Protein AF-A0A349Y5X2-F1 (afdb_monomer_lite)

Radius of gyration: 21.75 Å; chains: 1; bounding box: 34×55×51 Å

Foldseek 3Di:
DDDPPPVVVVVVVVVVVVVPDPPPDPPVPPLDPDLVSLVPDDDPVSSVVNVCSNPNDDVVVVVVVVVVVVVVD

Secondary structure (DSSP, 8-state):
----HHHHHHHHHHHHHGGGS-------PPPPS-HHHHHT-SSHHHHHHHHHHHH---HHHHHHHHHHHHHT-

Structure (mmCIF, N/CA/C/O backbone):
data_AF-A0A349Y5X2-F1
#
_entry.id   AF-A0A349Y5X2-F1
#
loop_
_atom_site.group_PDB
_atom_site.id
_atom_site.type_symbol
_atom_site.label_atom_id
_atom_site.label_alt_id
_atom_site.label_comp_id
_atom_site.label_asym_id
_atom_site.label_entity_id
_atom_site.label_seq_id
_atom_site.pdbx_PDB_ins_code
_atom_site.Cartn_x
_atom_site.Cartn_y
_atom_site.Cartn_z
_atom_site.occupancy
_atom_site.B_iso_or_equiv
_atom_site.auth_seq_id
_atom_site.auth_comp_id
_atom_site.auth_asym_id
_atom_site.auth_atom_id
_atom_site.pdbx_PDB_model_num
ATOM 1 N N . MET A 1 1 ? -24.389 41.307 23.235 1.00 42.34 1 MET A N 1
ATOM 2 C CA . MET A 1 1 ? -24.086 39.927 23.676 1.00 42.34 1 MET A CA 1
ATOM 3 C C . MET A 1 1 ? -24.114 39.022 22.457 1.00 42.34 1 MET A C 1
ATOM 5 O O . MET A 1 1 ? -25.183 38.694 21.969 1.00 42.34 1 MET A O 1
ATOM 9 N N . THR A 1 2 ? -22.944 38.710 21.907 1.00 51.69 2 THR A N 1
ATOM 10 C CA . THR A 1 2 ? -22.782 37.885 20.702 1.00 51.69 2 THR A CA 1
ATOM 11 C C . THR A 1 2 ? -22.623 36.439 21.160 1.00 51.69 2 THR A C 1
ATOM 13 O O . THR A 1 2 ? -21.661 36.132 21.856 1.00 51.69 2 THR A O 1
ATOM 16 N N . MET A 1 3 ? -23.589 35.567 20.867 1.00 56.12 3 MET A N 1
ATOM 17 C CA . MET A 1 3 ? -23.562 34.169 21.312 1.00 56.12 3 MET A CA 1
ATOM 18 C C . MET A 1 3 ? -22.570 33.339 20.470 1.00 56.12 3 MET A C 1
ATOM 20 O O . MET A 1 3 ? -22.784 33.199 19.268 1.00 56.12 3 MET A O 1
ATOM 24 N N . PRO A 1 4 ? -21.537 32.716 21.075 1.00 58.16 4 PRO A N 1
ATOM 25 C CA . PRO A 1 4 ? -20.594 31.834 20.375 1.00 58.16 4 PRO A CA 1
ATOM 26 C C . PRO A 1 4 ? -21.064 30.363 20.292 1.00 58.16 4 PRO A C 1
ATOM 28 O O . PRO A 1 4 ? -20.299 29.482 19.909 1.00 58.16 4 PRO A O 1
ATOM 31 N N . HIS A 1 5 ? -22.317 30.070 20.655 1.00 59.84 5 HIS A N 1
ATOM 32 C CA . HIS A 1 5 ? -22.765 28.717 2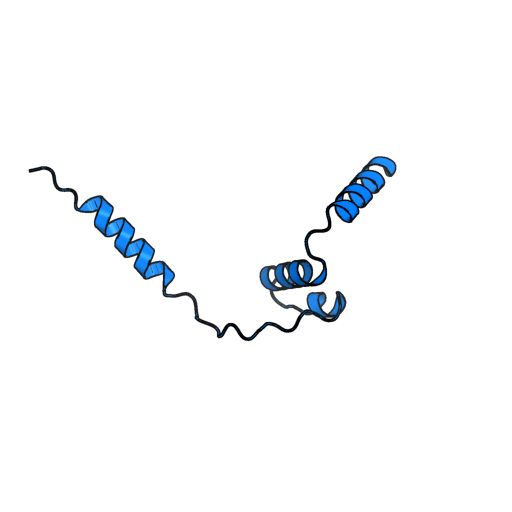1.007 1.00 59.84 5 HIS A CA 1
ATOM 33 C C . HIS A 1 5 ? -22.946 27.766 19.812 1.00 59.84 5 HIS A C 1
ATOM 35 O O . HIS A 1 5 ? -22.802 26.557 19.973 1.00 59.84 5 HIS A O 1
ATOM 41 N N . SER A 1 6 ? -23.204 28.274 18.603 1.00 59.25 6 SER A N 1
ATOM 42 C CA . SER A 1 6 ? -23.535 27.418 17.450 1.00 59.25 6 SER A CA 1
ATOM 43 C C . SER A 1 6 ? -22.343 26.628 16.901 1.00 59.25 6 SER A C 1
ATOM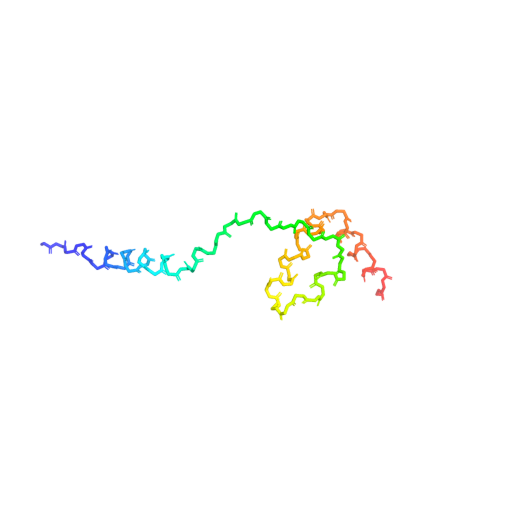 45 O O . SER A 1 6 ? -22.525 25.552 16.341 1.00 59.25 6 SER A O 1
ATOM 47 N N . ARG A 1 7 ? -21.113 27.134 17.070 1.00 61.47 7 ARG A N 1
ATOM 48 C CA . ARG A 1 7 ? -19.898 26.442 16.604 1.00 61.47 7 ARG A CA 1
ATOM 49 C C . ARG A 1 7 ? -19.521 25.313 17.559 1.00 61.47 7 ARG A C 1
ATOM 51 O O . ARG A 1 7 ? -19.204 24.222 17.103 1.00 61.47 7 ARG A O 1
ATOM 58 N N . SER A 1 8 ? -19.638 25.545 18.869 1.00 63.62 8 SER A N 1
ATOM 59 C CA . SER A 1 8 ? -19.319 24.546 19.895 1.00 63.62 8 SER A CA 1
ATOM 60 C C . SER A 1 8 ? -20.184 23.291 19.811 1.00 63.62 8 SER A C 1
ATOM 62 O O . SER A 1 8 ? -19.648 22.209 20.004 1.00 63.62 8 SER A O 1
ATOM 64 N N . VAL A 1 9 ? -21.475 23.415 19.477 1.00 70.12 9 VAL A N 1
ATOM 65 C CA . VAL A 1 9 ? -22.393 22.262 19.361 1.00 70.12 9 VAL A CA 1
ATOM 66 C C . VAL A 1 9 ? -22.034 21.356 18.178 1.00 70.12 9 VAL A C 1
ATOM 68 O O . VAL A 1 9 ? -22.130 20.135 18.270 1.00 70.12 9 VAL A O 1
ATOM 71 N N . LEU A 1 10 ? -21.573 21.943 17.072 1.00 70.00 10 LEU A N 1
ATOM 72 C CA . LEU A 1 10 ? -21.148 21.197 15.885 1.00 70.00 10 LEU A CA 1
ATOM 73 C C . LEU A 1 10 ? -19.862 20.402 16.150 1.00 70.00 10 LEU A C 1
ATOM 75 O O . LEU A 1 10 ? -19.755 19.248 15.742 1.00 70.00 10 LEU A O 1
ATOM 79 N N . PHE A 1 11 ? -18.916 20.986 16.894 1.00 66.88 11 PHE A N 1
ATOM 80 C CA . PHE A 1 11 ? -17.690 20.294 17.295 1.00 66.88 11 PHE A CA 1
ATOM 81 C C . PHE A 1 11 ? -17.949 19.157 18.292 1.00 66.88 11 PHE A C 1
ATOM 83 O O . PHE A 1 11 ? -17.344 18.094 18.158 1.00 66.88 11 PHE A O 1
ATOM 90 N N . THR A 1 12 ? -18.863 19.329 19.253 1.00 69.94 12 THR A N 1
ATOM 91 C CA . THR A 1 12 ? -19.228 18.243 20.179 1.00 69.94 12 THR A CA 1
ATOM 92 C C . THR A 1 12 ? -20.007 17.125 19.495 1.00 69.94 12 THR A C 1
ATOM 94 O O . THR A 1 12 ? -19.756 15.962 19.798 1.00 69.94 12 THR A O 1
ATOM 97 N N . ALA A 1 13 ? -20.883 17.434 18.535 1.00 66.94 13 ALA A N 1
ATOM 98 C CA . ALA A 1 13 ? -21.585 16.417 17.750 1.00 66.94 13 ALA A CA 1
ATOM 99 C C . ALA A 1 13 ? -20.623 15.577 16.888 1.00 66.94 13 ALA A C 1
ATOM 101 O O . ALA A 1 13 ? -20.761 14.356 16.824 1.00 66.94 13 ALA A O 1
ATOM 102 N N . LEU A 1 14 ? -19.613 16.208 16.277 1.00 67.88 14 LEU A N 1
ATOM 103 C CA . LEU A 1 14 ? -18.612 15.504 15.470 1.00 67.88 14 LEU A CA 1
ATOM 104 C C . LEU A 1 14 ? -17.706 14.604 16.327 1.00 67.88 14 LEU A C 1
ATOM 106 O O . LEU A 1 14 ? -17.386 13.488 15.924 1.00 67.88 14 LEU A O 1
ATOM 110 N N . ALA A 1 15 ? -17.340 15.059 17.530 1.00 66.62 15 ALA A N 1
ATOM 111 C CA . ALA A 1 15 ? -16.559 14.266 18.480 1.00 66.62 15 ALA A CA 1
ATOM 112 C C . ALA A 1 15 ? -17.328 13.033 18.989 1.00 66.62 15 ALA A C 1
ATOM 114 O O . ALA A 1 15 ? -16.735 11.969 19.155 1.00 66.62 15 ALA A O 1
ATOM 115 N N . LEU A 1 16 ? -18.646 13.150 19.195 1.00 62.69 16 LEU A N 1
ATOM 116 C CA . LEU A 1 16 ? -19.488 12.039 19.651 1.00 62.69 16 LEU A CA 1
ATOM 117 C C . LEU A 1 16 ? -19.756 10.997 18.555 1.00 62.69 16 LEU A C 1
ATOM 119 O O . LEU A 1 16 ? -19.930 9.824 18.861 1.00 62.69 16 LEU A O 1
ATOM 123 N N . ALA A 1 17 ? -19.767 11.401 17.282 1.00 62.69 17 ALA A N 1
ATOM 124 C CA . ALA A 1 17 ? -19.918 10.473 16.160 1.00 62.69 17 ALA A CA 1
ATOM 125 C C . ALA A 1 17 ? -18.665 9.601 15.934 1.00 62.69 17 ALA A C 1
ATOM 127 O O . ALA A 1 17 ? -18.771 8.493 15.413 1.00 62.69 17 ALA A O 1
ATOM 128 N N . GLY A 1 18 ? -17.483 10.075 16.346 1.00 59.97 18 GLY A N 1
ATOM 129 C CA . GLY A 1 18 ? -16.215 9.360 16.169 1.00 59.97 18 GLY A CA 1
ATOM 130 C C . GLY A 1 18 ? -15.991 8.184 17.125 1.00 59.97 18 GLY A C 1
ATOM 131 O O . GLY A 1 18 ? -15.131 7.349 16.860 1.00 59.97 18 GLY A O 1
ATOM 132 N N . THR A 1 19 ? -16.749 8.081 18.221 1.00 59.50 19 THR A N 1
ATOM 133 C CA . THR A 1 19 ? -16.579 7.010 19.223 1.00 59.50 19 THR A CA 1
ATOM 134 C C . THR A 1 19 ? -17.383 5.746 18.912 1.00 59.50 19 THR A C 1
ATOM 136 O O . THR A 1 19 ? -17.215 4.741 19.596 1.00 59.50 19 THR A O 1
ATOM 139 N N . ALA A 1 20 ? -18.236 5.775 17.882 1.00 59.41 20 ALA A N 1
ATOM 140 C CA . ALA A 1 20 ? -19.069 4.645 17.471 1.00 59.41 20 ALA A CA 1
ATOM 141 C C . ALA A 1 20 ? -18.400 3.724 16.433 1.00 59.41 20 ALA A C 1
ATOM 143 O O . ALA A 1 20 ? -19.061 2.841 15.884 1.00 59.41 20 ALA A O 1
ATOM 144 N N . LEU A 1 21 ? -17.101 3.898 16.153 1.00 61.66 21 LEU A N 1
ATOM 145 C CA . LEU A 1 21 ? -16.358 2.847 15.465 1.00 61.66 21 LEU A CA 1
ATOM 146 C C . LEU A 1 21 ? -16.221 1.669 16.433 1.00 61.66 21 LEU A C 1
ATOM 148 O O . LEU A 1 21 ? -15.780 1.880 17.566 1.00 61.66 21 LEU A O 1
ATOM 152 N N . PRO A 1 22 ? -16.570 0.436 16.024 1.00 60.75 22 PRO A N 1
ATOM 153 C CA . PRO A 1 22 ? -16.243 -0.721 16.829 1.00 60.75 22 PRO A CA 1
ATOM 154 C C . PRO A 1 22 ? -14.731 -0.688 17.035 1.00 60.75 22 PRO A C 1
ATOM 156 O O . PRO A 1 22 ? -13.960 -0.764 16.079 1.00 60.75 22 PRO A O 1
ATOM 159 N N . ALA A 1 23 ? -14.316 -0.538 18.291 1.00 56.88 23 ALA A N 1
ATOM 160 C CA . ALA A 1 23 ? -12.959 -0.806 18.728 1.00 56.88 23 ALA A CA 1
ATOM 161 C C . ALA A 1 23 ? -12.737 -2.320 18.616 1.00 56.88 23 ALA A C 1
ATOM 163 O O . ALA A 1 23 ? -12.653 -3.033 19.612 1.00 56.88 23 ALA A O 1
ATOM 164 N N . ALA A 1 24 ? -12.739 -2.836 17.385 1.00 56.62 24 ALA A N 1
ATOM 165 C CA . ALA A 1 24 ? -12.210 -4.149 17.104 1.00 56.62 24 ALA A CA 1
ATOM 166 C C . ALA A 1 24 ? -10.745 -4.075 17.523 1.00 56.62 24 ALA A C 1
ATOM 168 O O . ALA A 1 24 ? -9.997 -3.223 17.037 1.00 56.62 24 ALA A O 1
ATOM 169 N N . ALA A 1 25 ? -10.403 -4.892 18.516 1.00 53.88 25 ALA A N 1
ATOM 170 C CA . ALA A 1 25 ? -9.058 -5.078 19.011 1.00 53.88 25 ALA A CA 1
ATOM 171 C C . ALA A 1 25 ? -8.075 -5.001 17.841 1.00 53.88 25 ALA A C 1
ATOM 173 O O . ALA A 1 25 ? -8.219 -5.730 16.860 1.00 53.88 25 ALA A O 1
ATOM 174 N N . GLN A 1 26 ? -7.101 -4.096 17.931 1.00 54.84 26 GLN A N 1
ATOM 175 C CA . GLN A 1 26 ? -5.952 -4.110 17.037 1.00 54.84 26 GLN A CA 1
ATOM 176 C C . GLN A 1 26 ? -5.109 -5.336 17.402 1.00 54.84 26 GLN A C 1
ATOM 178 O O . GLN A 1 26 ? -4.020 -5.220 17.960 1.00 54.84 26 GLN A O 1
ATOM 183 N N . GLU A 1 27 ? -5.637 -6.532 17.151 1.00 60.28 27 GLU A N 1
ATOM 184 C CA . GLU A 1 27 ? -4.791 -7.693 16.973 1.00 60.28 27 GLU A CA 1
ATOM 185 C C . GLU A 1 27 ? -3.858 -7.333 15.824 1.00 60.28 27 GLU A C 1
ATOM 187 O O . GLU A 1 27 ? -4.296 -6.784 14.808 1.00 60.28 27 GLU A O 1
ATOM 192 N N . ALA A 1 28 ? -2.557 -7.541 16.020 1.00 58.28 28 ALA A N 1
ATOM 193 C CA . ALA A 1 28 ? -1.597 -7.375 14.948 1.00 58.28 28 ALA A CA 1
ATOM 194 C C . ALA A 1 28 ? -2.062 -8.273 13.800 1.00 58.28 28 ALA A C 1
ATOM 196 O O . ALA A 1 28 ? -1.928 -9.495 13.878 1.00 58.28 28 ALA A O 1
ATOM 197 N N . ALA A 1 29 ? -2.684 -7.668 12.784 1.00 64.81 29 ALA A N 1
ATOM 198 C CA . ALA A 1 29 ? -3.212 -8.415 11.665 1.00 64.81 29 ALA A CA 1
ATOM 199 C C . ALA A 1 29 ? -2.028 -9.174 11.059 1.00 64.81 29 ALA A C 1
ATOM 201 O O . ALA A 1 29 ? -0.999 -8.548 10.765 1.00 64.81 29 ALA A O 1
ATOM 202 N N . PRO A 1 30 ? -2.109 -10.510 10.945 1.00 65.94 30 PRO A N 1
ATOM 203 C CA . PRO A 1 30 ? -1.012 -11.281 10.396 1.00 65.94 30 PRO A CA 1
ATOM 204 C C . PRO A 1 30 ? -0.692 -10.722 9.014 1.00 65.94 30 PRO A C 1
ATOM 206 O O . PRO A 1 30 ? -1.595 -10.486 8.207 1.00 65.94 30 PRO A O 1
ATOM 209 N N . LYS A 1 31 ? 0.598 -10.474 8.750 1.00 71.31 31 LYS A N 1
ATOM 210 C CA . LYS A 1 31 ? 1.018 -10.028 7.424 1.00 71.31 31 LYS A CA 1
ATOM 211 C C . LYS A 1 31 ? 0.524 -11.077 6.420 1.00 71.31 31 LYS A C 1
ATOM 213 O O . LYS A 1 31 ? 0.836 -12.256 6.612 1.00 71.31 31 LYS A O 1
ATOM 218 N N . PRO A 1 32 ? -0.249 -10.685 5.392 1.00 75.12 32 PRO A N 1
ATOM 219 C CA . PRO A 1 32 ? -0.739 -11.633 4.406 1.00 75.12 32 PRO A CA 1
ATOM 220 C C . PRO A 1 32 ? 0.438 -12.408 3.815 1.00 75.12 32 PRO A C 1
ATOM 222 O O . PRO A 1 32 ? 1.480 -11.834 3.501 1.00 75.12 32 PRO A O 1
ATOM 225 N N . ALA A 1 33 ? 0.286 -13.728 3.730 1.00 75.81 33 ALA A N 1
ATOM 226 C CA . ALA A 1 33 ? 1.365 -14.610 3.301 1.00 75.81 33 ALA A CA 1
ATOM 227 C C . ALA A 1 33 ? 1.540 -14.607 1.775 1.00 75.81 33 ALA A C 1
ATOM 229 O O . ALA A 1 33 ? 2.651 -14.816 1.289 1.00 75.81 33 ALA A O 1
ATOM 230 N N . SER A 1 34 ? 0.456 -14.375 1.022 1.00 89.69 34 SER A N 1
ATOM 231 C CA . SER A 1 34 ? 0.467 -14.399 -0.440 1.00 89.69 34 SER A CA 1
ATOM 232 C C . SER A 1 34 ? -0.659 -13.555 -1.066 1.00 89.69 34 SER A C 1
ATOM 234 O O . SER A 1 34 ? -1.629 -13.209 -0.380 1.00 89.69 34 SER A O 1
ATOM 236 N N . PRO A 1 35 ? -0.566 -13.228 -2.368 1.00 91.00 35 PRO A N 1
ATOM 237 C CA . PRO A 1 35 ? -1.602 -12.478 -3.083 1.00 91.00 35 PRO A CA 1
ATOM 238 C C . PRO A 1 35 ? -2.935 -13.232 -3.183 1.00 91.00 35 PRO A C 1
ATOM 240 O O . PRO A 1 35 ? -4.001 -12.612 -3.179 1.00 91.00 35 PRO A O 1
ATOM 243 N N . GLU A 1 36 ? -2.885 -14.564 -3.247 1.00 93.94 36 GLU A N 1
ATOM 244 C CA . GLU A 1 36 ? -4.060 -15.439 -3.308 1.00 93.94 36 GLU A CA 1
ATOM 245 C C . GLU A 1 36 ? -4.849 -15.387 -1.995 1.00 93.94 36 GLU A C 1
ATOM 247 O O . GLU A 1 36 ? -6.075 -15.433 -2.019 1.00 93.94 36 GLU A O 1
ATOM 252 N N . ALA A 1 37 ? -4.173 -15.207 -0.855 1.00 91.50 37 ALA A N 1
ATOM 253 C CA . ALA A 1 37 ? -4.840 -15.007 0.430 1.00 91.50 37 ALA A CA 1
ATOM 254 C C . ALA A 1 37 ? -5.659 -13.703 0.453 1.00 91.50 37 ALA A C 1
ATOM 256 O O . ALA A 1 37 ? -6.776 -13.691 0.964 1.00 91.50 37 ALA A O 1
ATOM 257 N N . CYS A 1 38 ? -5.151 -12.621 -0.149 1.00 93.69 38 CYS A N 1
ATOM 258 C CA . CYS A 1 38 ? -5.903 -11.369 -0.269 1.00 93.69 38 CYS A CA 1
ATOM 259 C C . CYS A 1 38 ? -7.110 -11.495 -1.215 1.00 93.69 38 CYS A C 1
ATOM 261 O O . CYS A 1 38 ? -8.125 -10.840 -0.992 1.00 93.69 38 CYS A O 1
ATOM 263 N N . ALA A 1 39 ? -7.048 -12.359 -2.234 1.00 94.12 39 ALA A N 1
ATOM 264 C CA . ALA A 1 39 ? -8.165 -12.575 -3.160 1.00 94.12 39 ALA A CA 1
ATOM 265 C C . ALA A 1 39 ? -9.404 -13.187 -2.481 1.00 94.12 39 ALA A C 1
ATOM 267 O O . ALA A 1 39 ? -10.520 -12.985 -2.951 1.00 94.12 39 ALA A O 1
ATOM 268 N N . LEU A 1 40 ? -9.208 -13.897 -1.366 1.00 94.62 40 LEU A N 1
ATOM 269 C CA . LEU A 1 40 ? -10.273 -14.510 -0.569 1.00 94.62 40 LEU A CA 1
ATOM 270 C C . LEU A 1 40 ? -10.939 -13.533 0.416 1.00 94.62 40 LEU A C 1
ATOM 272 O O . LEU A 1 40 ? -11.852 -13.927 1.132 1.00 94.62 40 LEU A O 1
ATOM 276 N N . VAL A 1 41 ? -10.491 -12.274 0.486 1.00 93.25 41 VAL A N 1
ATOM 277 C CA . VAL A 1 41 ? -11.088 -11.270 1.374 1.00 93.25 41 VAL A CA 1
ATOM 278 C C . VAL A 1 41 ? -12.414 -10.768 0.791 1.00 93.25 41 VAL A C 1
ATOM 280 O O . VAL A 1 41 ? -12.458 -10.228 -0.319 1.00 93.25 41 VAL A O 1
ATOM 283 N N . ASP A 1 42 ? -13.482 -10.921 1.580 1.00 94.25 42 ASP A N 1
ATOM 284 C CA . ASP A 1 42 ? -14.874 -10.740 1.143 1.00 94.25 42 ASP A CA 1
ATOM 285 C C . ASP A 1 42 ? -15.230 -9.306 0.750 1.00 94.25 42 ASP A C 1
ATOM 287 O O . ASP A 1 42 ? -15.992 -9.080 -0.189 1.00 94.25 42 ASP A O 1
ATOM 291 N N . THR A 1 43 ? -14.700 -8.317 1.473 1.00 91.94 43 THR A N 1
ATOM 292 C CA . THR A 1 43 ? -15.026 -6.911 1.207 1.00 91.94 43 THR A CA 1
ATOM 293 C C . THR A 1 43 ? -13.941 -6.254 0.374 1.00 91.94 43 THR A C 1
ATOM 295 O O . THR A 1 43 ? -12.751 -6.401 0.656 1.00 91.94 43 THR A O 1
ATOM 298 N N . ASP A 1 44 ? -14.352 -5.466 -0.618 1.00 92.06 44 ASP A N 1
ATOM 299 C CA . ASP A 1 44 ? -13.426 -4.777 -1.521 1.00 92.06 44 ASP A CA 1
ATOM 300 C C . ASP A 1 44 ? -12.436 -3.887 -0.762 1.00 92.06 44 ASP A C 1
ATOM 302 O O . ASP A 1 44 ? -11.243 -3.885 -1.059 1.00 92.06 44 ASP A O 1
ATOM 306 N N . ALA A 1 45 ? -12.915 -3.176 0.263 1.00 90.62 45 ALA A N 1
ATOM 307 C CA . ALA A 1 45 ? -12.083 -2.305 1.083 1.00 90.62 45 ALA A CA 1
ATOM 308 C C . ALA A 1 45 ? -11.020 -3.089 1.873 1.00 90.62 45 ALA A C 1
ATOM 310 O O . ALA A 1 45 ? -9.853 -2.700 1.883 1.00 90.62 45 ALA A O 1
ATOM 311 N N . ALA A 1 46 ? -11.392 -4.210 2.503 1.00 90.31 46 ALA A N 1
ATOM 312 C CA . ALA A 1 46 ? -10.433 -5.037 3.234 1.00 90.31 46 ALA A CA 1
ATOM 313 C C . ALA A 1 46 ? -9.467 -5.759 2.286 1.00 90.31 46 ALA A C 1
ATOM 315 O O . ALA A 1 46 ? -8.286 -5.913 2.600 1.00 90.31 46 ALA A O 1
ATOM 316 N N . ARG A 1 47 ? -9.941 -6.161 1.102 1.00 93.25 47 ARG A N 1
ATOM 317 C CA . ARG A 1 47 ? -9.107 -6.770 0.065 1.00 93.25 47 ARG A CA 1
ATOM 318 C C . ARG A 1 47 ? -8.047 -5.795 -0.436 1.00 93.25 47 ARG A C 1
ATOM 320 O O . ARG A 1 47 ? -6.882 -6.169 -0.541 1.00 93.25 47 ARG A O 1
ATOM 327 N N . LEU A 1 48 ? -8.429 -4.543 -0.684 1.00 91.19 48 LEU A N 1
ATOM 328 C CA . LEU A 1 48 ? -7.491 -3.497 -1.084 1.00 91.19 48 LEU A CA 1
ATOM 329 C C . LEU A 1 48 ? -6.440 -3.248 0.008 1.00 91.19 48 LEU A C 1
ATOM 331 O O . LEU A 1 48 ? -5.246 -3.303 -0.271 1.00 91.19 48 LEU A O 1
ATOM 335 N N . ALA A 1 49 ? -6.870 -3.112 1.266 1.00 90.62 49 ALA A N 1
ATOM 336 C CA . ALA A 1 49 ? -5.957 -2.944 2.398 1.00 90.62 49 ALA A CA 1
ATOM 337 C C . ALA A 1 49 ? -4.988 -4.135 2.582 1.00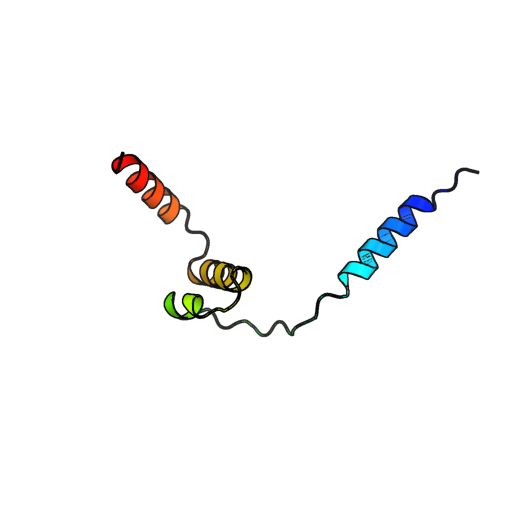 90.62 49 ALA A C 1
ATOM 339 O O . ALA A 1 49 ? -3.835 -3.951 2.983 1.00 90.62 49 ALA A O 1
ATOM 340 N N . CYS A 1 50 ? -5.426 -5.361 2.268 1.00 92.25 50 CYS A N 1
ATOM 341 C CA . CYS A 1 50 ? -4.579 -6.556 2.288 1.00 92.25 50 CYS A CA 1
ATOM 342 C C . CYS A 1 50 ? -3.450 -6.461 1.255 1.00 92.25 50 CYS A C 1
ATOM 344 O O . CYS A 1 50 ? -2.286 -6.679 1.595 1.00 92.25 50 CYS A O 1
ATOM 346 N N . TYR A 1 51 ? -3.772 -6.079 0.016 1.00 91.56 51 TYR A N 1
ATOM 347 C CA . TYR A 1 51 ? -2.767 -5.890 -1.030 1.00 91.56 51 TYR A CA 1
ATOM 348 C C . TYR A 1 51 ? -1.799 -4.753 -0.710 1.00 91.56 51 T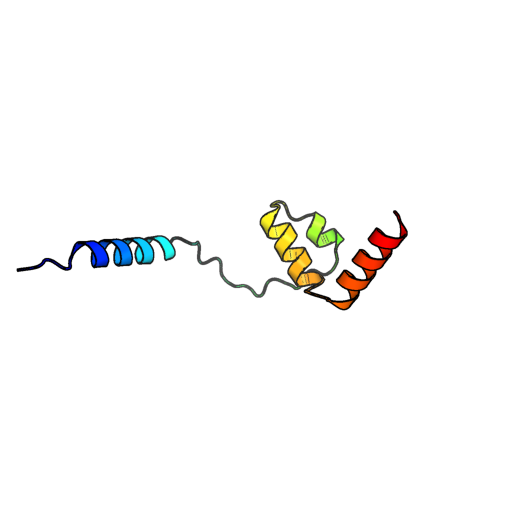YR A C 1
ATOM 350 O O . TYR A 1 51 ? -0.591 -4.930 -0.882 1.00 91.56 51 TYR A O 1
ATOM 358 N N . ASP A 1 52 ? -2.297 -3.645 -0.162 1.00 89.94 52 ASP A N 1
ATOM 359 C CA . ASP A 1 52 ? -1.454 -2.538 0.296 1.00 89.94 52 ASP A CA 1
ATOM 360 C C . ASP A 1 52 ? -0.473 -2.993 1.385 1.00 89.94 52 ASP A C 1
ATOM 362 O O . ASP A 1 52 ? 0.695 -2.614 1.375 1.00 89.94 52 ASP A O 1
ATOM 366 N N . THR A 1 53 ? -0.907 -3.859 2.303 1.00 89.69 53 THR A N 1
ATOM 367 C CA . THR A 1 53 ? -0.039 -4.416 3.356 1.00 89.69 53 THR A CA 1
ATOM 368 C C . THR A 1 53 ? 0.977 -5.420 2.798 1.00 89.69 53 THR A C 1
ATOM 370 O O . THR A 1 53 ? 2.117 -5.494 3.273 1.00 89.69 53 THR A O 1
ATOM 373 N N . LEU A 1 54 ? 0.574 -6.214 1.801 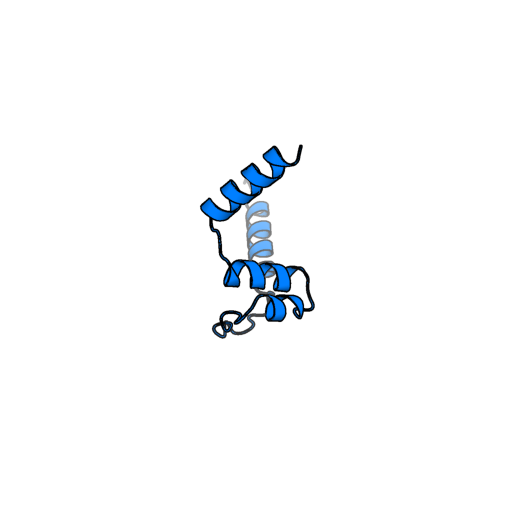1.00 89.88 54 LEU A N 1
ATOM 374 C CA . LEU A 1 54 ? 1.408 -7.246 1.187 1.00 89.88 54 LEU A CA 1
ATOM 375 C C . LEU A 1 54 ? 2.535 -6.638 0.348 1.00 89.88 54 LEU A C 1
ATOM 377 O O . LEU A 1 54 ? 3.702 -6.983 0.544 1.00 89.88 54 LEU A O 1
ATOM 381 N N . PHE A 1 55 ? 2.173 -5.745 -0.573 1.00 86.94 55 PHE A N 1
ATOM 382 C CA . PHE A 1 55 ? 3.075 -5.192 -1.580 1.00 86.94 55 PHE A CA 1
ATOM 383 C C . PHE A 1 55 ? 3.641 -3.827 -1.194 1.00 86.94 55 PHE A C 1
ATOM 385 O O . PHE A 1 55 ? 4.748 -3.488 -1.613 1.00 86.94 55 PHE A O 1
ATOM 392 N N . GLY A 1 56 ? 2.930 -3.063 -0.362 1.00 81.12 56 GLY A N 1
ATOM 393 C CA . GLY A 1 56 ? 3.318 -1.703 -0.012 1.00 81.12 56 GLY A CA 1
ATOM 394 C C . GLY A 1 56 ? 3.383 -0.783 -1.230 1.00 81.12 56 GLY A C 1
ATOM 395 O O . GLY A 1 56 ? 3.003 -1.129 -2.348 1.00 81.12 56 GLY A O 1
ATOM 396 N N . ARG A 1 57 ? 3.901 0.425 -1.012 1.00 76.44 57 ARG A N 1
ATOM 397 C CA . ARG A 1 57 ? 4.181 1.357 -2.103 1.00 76.44 57 ARG A CA 1
ATOM 398 C C . ARG A 1 57 ? 5.605 1.138 -2.608 1.00 76.44 57 ARG A C 1
ATOM 400 O O . ARG A 1 57 ? 6.555 1.467 -1.902 1.00 76.44 57 ARG A O 1
ATOM 407 N N . THR A 1 58 ? 5.742 0.633 -3.829 1.00 77.50 58 THR A N 1
ATOM 408 C CA . THR A 1 58 ? 7.024 0.413 -4.519 1.00 77.50 58 THR A CA 1
ATOM 409 C C . THR A 1 58 ? 7.100 1.316 -5.760 1.00 77.50 58 THR A C 1
ATOM 411 O O . THR A 1 58 ? 6.555 0.988 -6.816 1.00 77.50 58 THR A O 1
ATOM 414 N N . PRO A 1 59 ? 7.695 2.520 -5.641 1.00 78.56 59 PRO A N 1
ATOM 415 C CA . PRO A 1 59 ? 7.668 3.521 -6.713 1.00 78.56 59 PRO A CA 1
ATOM 416 C C . PRO A 1 59 ? 8.371 3.052 -7.996 1.00 78.56 59 PRO A C 1
ATOM 418 O O . PRO A 1 59 ? 7.995 3.455 -9.093 1.00 78.56 59 PRO A O 1
ATOM 421 N N . ASP A 1 60 ? 9.358 2.174 -7.871 1.00 80.88 60 ASP A N 1
ATOM 422 C CA . ASP A 1 60 ? 10.058 1.500 -8.963 1.00 80.88 60 ASP A CA 1
ATOM 423 C C . ASP A 1 60 ? 9.136 0.580 -9.779 1.00 80.88 60 ASP A C 1
ATOM 425 O O . ASP A 1 60 ? 9.172 0.606 -11.010 1.00 80.88 60 ASP A O 1
ATOM 429 N N . VAL A 1 61 ? 8.255 -0.171 -9.112 1.00 82.25 61 VAL A N 1
ATOM 430 C CA . VAL A 1 61 ? 7.271 -1.046 -9.769 1.00 82.25 61 VAL A CA 1
ATOM 431 C C . VAL A 1 61 ? 6.244 -0.219 -10.537 1.00 82.25 61 VAL A C 1
ATOM 433 O O . VAL A 1 61 ? 5.886 -0.572 -11.660 1.00 82.25 61 VAL A O 1
ATOM 436 N N . THR A 1 62 ? 5.805 0.911 -9.974 1.00 84.38 62 THR A N 1
ATOM 437 C CA . THR A 1 62 ? 4.892 1.835 -10.665 1.00 84.38 62 THR A CA 1
ATOM 438 C C . THR A 1 62 ? 5.529 2.408 -11.932 1.00 84.38 62 THR A C 1
ATOM 440 O O . THR A 1 62 ? 4.920 2.347 -12.996 1.00 84.38 62 THR A O 1
ATOM 443 N N . LEU A 1 63 ? 6.779 2.878 -11.855 1.00 89.62 63 LEU A N 1
ATOM 444 C CA . LEU A 1 63 ? 7.500 3.400 -13.022 1.00 89.62 63 LEU A CA 1
ATOM 445 C C . LEU A 1 63 ? 7.680 2.343 -14.122 1.00 89.62 63 LEU A C 1
ATOM 447 O O . LEU A 1 63 ? 7.526 2.650 -15.304 1.00 89.62 63 LEU A O 1
ATOM 451 N N . ALA A 1 64 ? 7.983 1.098 -13.749 1.00 87.69 64 ALA A N 1
ATOM 452 C CA . ALA A 1 64 ? 8.104 -0.002 -14.703 1.00 87.69 64 ALA A CA 1
ATOM 453 C C . ALA A 1 64 ? 6.762 -0.330 -15.382 1.00 87.69 64 ALA A C 1
ATOM 455 O O . ALA A 1 64 ? 6.722 -0.543 -16.597 1.00 87.69 64 ALA A O 1
ATOM 456 N N . ALA A 1 65 ? 5.663 -0.332 -14.622 1.00 85.81 65 ALA A N 1
ATOM 457 C CA . ALA A 1 65 ? 4.320 -0.551 -15.153 1.00 85.81 65 ALA A CA 1
ATOM 458 C C . ALA A 1 65 ? 3.898 0.559 -16.133 1.00 85.81 65 ALA A C 1
ATOM 460 O O . ALA A 1 65 ? 3.386 0.259 -17.213 1.00 85.81 65 ALA A O 1
ATOM 461 N N . ASP A 1 66 ? 4.179 1.823 -15.811 1.00 91.12 66 ASP A N 1
ATOM 462 C CA . ASP A 1 66 ? 3.887 2.967 -16.684 1.00 91.12 66 ASP A CA 1
ATOM 463 C C . ASP A 1 66 ? 4.701 2.923 -17.987 1.00 91.12 66 ASP A C 1
ATOM 465 O O . ASP A 1 66 ? 4.176 3.189 -19.076 1.00 91.12 66 ASP A O 1
ATOM 469 N N . ALA A 1 67 ? 5.978 2.538 -17.901 1.00 93.88 67 ALA A N 1
ATOM 470 C CA . ALA A 1 67 ? 6.828 2.346 -19.073 1.00 93.88 67 ALA A CA 1
ATOM 471 C C . ALA A 1 67 ? 6.284 1.233 -19.985 1.00 93.88 67 ALA A C 1
ATOM 473 O O . ALA A 1 67 ? 6.186 1.429 -21.198 1.00 93.88 67 ALA A O 1
ATOM 474 N N . ALA A 1 68 ? 5.865 0.099 -19.413 1.00 93.00 68 ALA A N 1
ATOM 475 C CA . ALA A 1 68 ? 5.258 -1.001 -20.160 1.00 93.00 68 ALA A CA 1
ATOM 476 C C . ALA A 1 68 ? 3.931 -0.591 -20.824 1.00 93.00 68 ALA A C 1
ATOM 478 O O . ALA A 1 68 ? 3.711 -0.891 -21.997 1.00 93.00 68 ALA A O 1
ATOM 479 N N . ALA A 1 69 ? 3.074 0.149 -20.115 1.00 93.25 69 ALA A N 1
ATOM 480 C CA . ALA A 1 69 ? 1.818 0.666 -20.658 1.00 93.25 69 ALA A CA 1
ATOM 481 C C . ALA A 1 69 ? 2.043 1.668 -21.803 1.00 93.25 69 ALA A C 1
ATOM 483 O O . ALA A 1 69 ? 1.285 1.688 -22.772 1.00 93.25 69 ALA A O 1
ATOM 484 N N . THR A 1 70 ? 3.096 2.484 -21.714 1.00 95.62 70 THR A N 1
ATOM 485 C CA . THR A 1 70 ? 3.488 3.414 -22.782 1.00 95.62 70 THR A CA 1
ATOM 486 C C . THR A 1 70 ? 4.018 2.671 -24.007 1.00 95.62 70 THR A C 1
ATOM 488 O O . THR A 1 70 ? 3.687 3.047 -25.125 1.00 95.62 70 THR A O 1
ATOM 491 N N . ALA A 1 71 ? 4.800 1.605 -23.811 1.00 91.94 71 ALA A N 1
ATOM 492 C CA . ALA A 1 71 ? 5.367 0.797 -24.892 1.00 91.94 71 ALA A CA 1
ATOM 493 C C . ALA A 1 71 ? 4.335 -0.078 -25.631 1.00 91.94 71 ALA A C 1
ATOM 495 O O . ALA A 1 71 ? 4.603 -0.526 -26.740 1.00 91.94 71 ALA A O 1
ATOM 496 N N . ALA A 1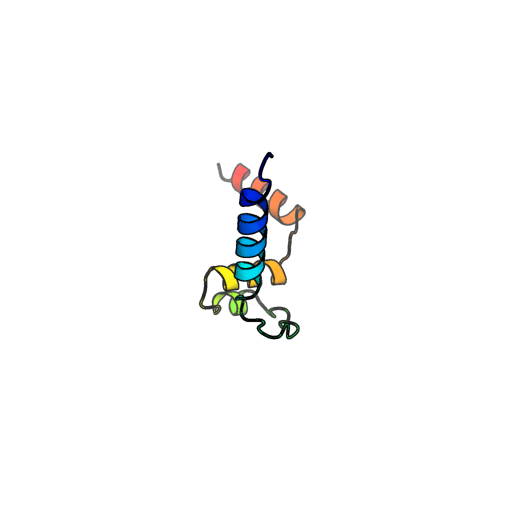 72 ? 3.176 -0.339 -25.020 1.00 89.00 72 ALA A N 1
ATOM 497 C CA . ALA A 1 72 ? 2.091 -1.125 -25.611 1.00 89.00 72 ALA A CA 1
ATOM 498 C C . ALA A 1 72 ? 1.115 -0.298 -26.477 1.00 89.00 72 ALA A C 1
ATOM 500 O O . ALA A 1 72 ? 0.141 -0.857 -26.985 1.00 89.00 72 ALA A O 1
ATOM 501 N N . LYS A 1 73 ? 1.341 1.015 -26.607 1.00 66.00 73 LYS A N 1
ATOM 502 C CA . LYS A 1 73 ? 0.606 1.910 -27.512 1.00 66.00 73 LYS A CA 1
ATOM 503 C C . LYS A 1 73 ? 1.260 1.970 -28.885 1.00 66.00 73 LYS A C 1
ATOM 505 O O . LYS A 1 73 ? 0.487 2.047 -29.864 1.00 66.00 73 LYS A O 1
#

pLDDT: mean 76.79, std 14.76, range [42.34, 95.62]

Sequence (73 aa):
MTMPHSRSVLFTALALAGTALPAAAQEAAPKPASPEACALVDTDAARLACYDTLFGRTPDVTLAADAAATAAK